Protein AF-X1DUJ8-F1 (afdb_monomer_lite)

Organism: NCBI:txid412755

Sequence (63 aa):
MTDIHDRMPVLLHGGDAHQWLAQGKLAAPPKLTKTAVSPRVNRIENDDPACLDPLPQTTFNFD

Structure (mmCIF, N/CA/C/O backbone):
data_AF-X1DUJ8-F1
#
_entry.id   AF-X1DUJ8-F1
#
loop_
_atom_site.group_PDB
_atom_site.id
_atom_site.type_symbol
_atom_site.label_atom_id
_atom_site.label_alt_id
_atom_site.label_comp_id
_atom_site.label_asym_id
_atom_site.label_entity_id
_atom_site.label_seq_id
_atom_site.pdbx_PDB_ins_code
_atom_site.Cartn_x
_atom_site.Cartn_y
_atom_site.Cartn_z
_atom_site.occupancy
_atom_site.B_iso_or_eq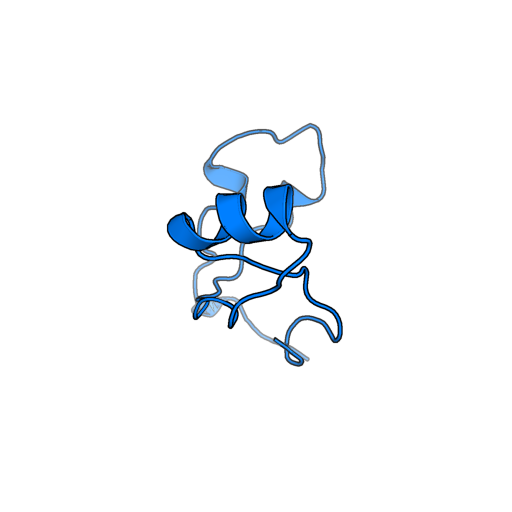uiv
_atom_site.auth_seq_id
_atom_site.auth_comp_id
_atom_site.auth_asym_id
_atom_site.auth_atom_id
_atom_site.pdbx_PDB_model_num
ATOM 1 N N . MET A 1 1 ? -1.950 -11.566 4.734 1.00 67.75 1 MET A N 1
ATOM 2 C CA . MET A 1 1 ? -0.704 -10.802 4.926 1.00 67.75 1 MET A CA 1
ATOM 3 C C . MET A 1 1 ? 0.287 -11.535 5.800 1.00 67.75 1 MET A C 1
ATOM 5 O O . MET A 1 1 ? 1.459 -11.309 5.579 1.00 67.75 1 MET A O 1
ATOM 9 N N . THR A 1 2 ? -0.122 -12.439 6.699 1.00 79.12 2 THR A N 1
ATOM 10 C CA . THR A 1 2 ? 0.801 -13.315 7.455 1.00 79.12 2 THR A CA 1
ATOM 11 C C . THR A 1 2 ? 1.749 -14.129 6.571 1.00 79.12 2 THR A C 1
ATOM 13 O O . THR A 1 2 ? 2.806 -14.541 7.018 1.00 79.12 2 THR A O 1
ATOM 16 N N . ASP A 1 3 ? 1.378 -14.328 5.309 1.00 87.19 3 ASP A N 1
ATOM 17 C CA . ASP A 1 3 ? 2.171 -14.941 4.248 1.00 87.19 3 ASP A CA 1
ATOM 18 C C . ASP A 1 3 ? 3.208 -13.998 3.596 1.00 87.19 3 ASP A C 1
ATOM 20 O O . ASP A 1 3 ? 3.917 -14.405 2.685 1.00 87.19 3 ASP A O 1
ATOM 24 N N . ILE A 1 4 ? 3.289 -12.737 4.033 1.00 89.06 4 ILE A N 1
ATOM 25 C CA . ILE A 1 4 ? 4.378 -11.789 3.731 1.00 89.06 4 ILE A CA 1
ATOM 26 C C . ILE A 1 4 ? 5.041 -11.325 5.030 1.00 89.06 4 ILE A C 1
ATOM 28 O O . ILE A 1 4 ? 6.262 -11.308 5.131 1.00 89.06 4 ILE A O 1
ATOM 32 N N . HIS A 1 5 ? 4.235 -10.888 5.999 1.00 92.50 5 HIS A N 1
ATOM 33 C CA . HIS A 1 5 ? 4.690 -10.305 7.253 1.00 92.50 5 HIS A CA 1
ATOM 34 C C . HIS A 1 5 ? 3.603 -10.447 8.336 1.00 92.50 5 HIS A C 1
ATOM 36 O O . HIS A 1 5 ? 2.403 -10.371 8.060 1.00 92.50 5 HIS A O 1
ATOM 42 N N . ASP A 1 6 ? 4.005 -10.643 9.587 1.00 93.81 6 ASP A N 1
ATOM 43 C CA . ASP A 1 6 ? 3.109 -10.849 10.735 1.00 93.81 6 ASP A CA 1
ATOM 44 C C . ASP A 1 6 ? 2.472 -9.544 11.259 1.00 93.81 6 ASP A C 1
ATOM 46 O O . ASP A 1 6 ? 1.437 -9.558 11.930 1.00 93.81 6 ASP A O 1
ATOM 50 N N . ARG A 1 7 ? 3.069 -8.399 10.920 1.00 92.50 7 ARG A N 1
ATOM 51 C CA . ARG A 1 7 ? 2.571 -7.043 11.211 1.00 92.50 7 ARG A CA 1
ATOM 52 C C . ARG A 1 7 ? 2.088 -6.318 9.957 1.00 92.50 7 ARG A C 1
ATOM 54 O O . ARG A 1 7 ? 2.683 -6.461 8.895 1.00 92.50 7 ARG A O 1
ATOM 61 N N . MET A 1 8 ? 1.071 -5.471 10.123 1.00 92.56 8 MET A N 1
ATOM 62 C CA . MET A 1 8 ? 0.541 -4.567 9.096 1.00 92.56 8 MET A CA 1
ATOM 63 C C . MET A 1 8 ? 0.271 -3.176 9.687 1.00 92.56 8 MET A C 1
ATOM 65 O O . MET A 1 8 ? -0.096 -3.087 10.864 1.00 92.56 8 MET A O 1
ATOM 69 N N . PRO A 1 9 ? 0.413 -2.096 8.898 1.00 93.44 9 PRO A N 1
ATOM 70 C CA . PRO A 1 9 ? -0.056 -0.780 9.308 1.00 93.44 9 PRO A CA 1
ATOM 71 C C . PRO A 1 9 ? -1.581 -0.762 9.461 1.00 93.44 9 PRO A C 1
ATOM 73 O O . PRO A 1 9 ? -2.304 -1.529 8.820 1.00 93.44 9 PRO A O 1
ATOM 76 N N . VAL A 1 10 ? -2.073 0.161 10.285 1.00 93.44 10 VAL A N 1
ATOM 77 C CA . VAL A 1 10 ? -3.501 0.479 10.342 1.00 93.44 10 VAL A CA 1
ATOM 78 C C . VAL A 1 10 ? -3.845 1.302 9.107 1.00 93.44 10 VAL A C 1
ATOM 80 O O . VAL A 1 10 ? -3.333 2.405 8.929 1.00 93.44 10 VAL A O 1
ATOM 83 N N . LEU A 1 11 ? -4.694 0.752 8.246 1.00 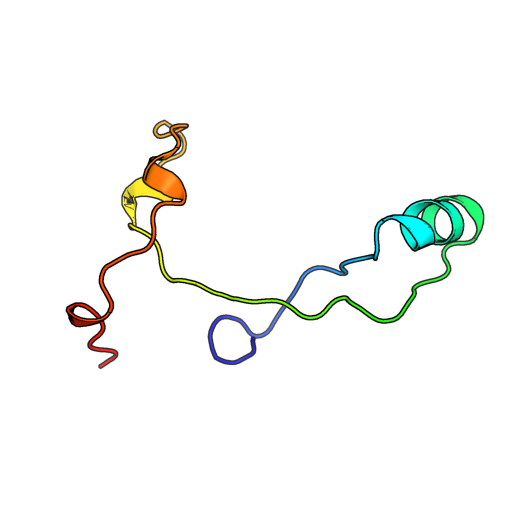94.06 11 LEU A N 1
ATOM 84 C CA . 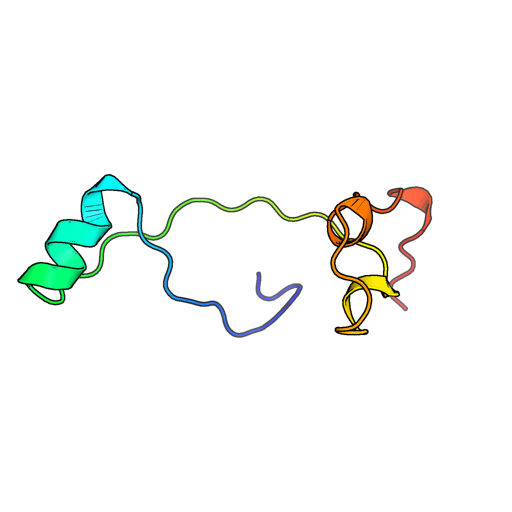LEU A 1 11 ? -5.144 1.408 7.024 1.00 94.06 11 LEU A CA 1
ATOM 85 C C . LEU A 1 11 ? -6.586 1.870 7.194 1.00 94.06 11 LEU A C 1
ATOM 87 O O . LEU A 1 11 ? -7.429 1.122 7.686 1.00 94.06 11 LEU A O 1
ATOM 91 N N . LEU A 1 12 ? -6.860 3.096 6.762 1.00 94.50 12 LEU A N 1
ATOM 92 C CA . LEU A 1 12 ? -8.184 3.708 6.802 1.00 94.50 12 LEU A CA 1
ATOM 93 C C . LEU A 1 12 ? -8.730 3.843 5.383 1.00 94.50 12 LEU A C 1
ATOM 95 O O . LEU A 1 12 ? -7.973 4.078 4.438 1.00 94.50 12 LEU A O 1
ATOM 99 N N . HIS A 1 13 ? -10.050 3.753 5.230 1.00 92.56 13 HIS A N 1
ATOM 100 C CA . HIS A 1 13 ? -10.687 4.261 4.021 1.00 92.56 13 HIS A CA 1
ATOM 101 C C . HIS A 1 13 ? -10.569 5.788 3.974 1.00 92.56 13 HIS A C 1
ATOM 103 O O . HIS A 1 13 ? -10.560 6.454 5.010 1.00 92.56 13 HIS A O 1
ATOM 109 N N . GLY A 1 14 ? -10.531 6.357 2.764 1.00 87.25 14 GLY A N 1
ATOM 110 C CA . GLY A 1 14 ? -10.384 7.806 2.585 1.00 87.25 14 GLY A CA 1
ATOM 111 C C . GLY A 1 14 ? -11.436 8.631 3.341 1.00 87.25 14 GLY A C 1
ATOM 112 O O . GLY A 1 14 ? -11.104 9.670 3.899 1.00 87.25 14 GLY A O 1
ATOM 113 N N . GLY A 1 15 ? -12.679 8.140 3.432 1.00 87.12 15 GLY A N 1
ATOM 114 C CA . GLY A 1 15 ? -13.758 8.802 4.181 1.00 87.12 15 GLY A CA 1
ATOM 115 C C . GLY A 1 15 ? -13.618 8.737 5.709 1.00 87.12 15 GLY A C 1
ATOM 116 O O . GLY A 1 15 ? -14.129 9.610 6.407 1.00 87.12 15 GLY A O 1
ATOM 117 N N . ASP A 1 16 ? -12.886 7.753 6.233 1.00 93.31 16 ASP A N 1
ATOM 118 C CA . ASP A 1 16 ? -12.754 7.516 7.676 1.00 93.31 16 ASP A CA 1
ATOM 119 C C . ASP A 1 16 ? -11.555 8.250 8.287 1.00 93.31 16 ASP A C 1
ATOM 121 O O . ASP A 1 16 ? -11.484 8.425 9.505 1.00 93.31 16 ASP A O 1
ATOM 125 N N . ALA A 1 17 ? -10.631 8.739 7.454 1.00 93.31 17 ALA A N 1
ATOM 126 C CA . ALA A 1 17 ? -9.459 9.489 7.902 1.00 93.31 17 ALA A CA 1
ATOM 127 C C . ALA A 1 17 ? -9.842 10.700 8.768 1.00 93.31 17 ALA A C 1
ATOM 129 O O . ALA A 1 17 ? -9.206 10.964 9.788 1.00 93.31 17 ALA A O 1
ATOM 130 N N . HIS A 1 18 ? -10.919 11.403 8.406 1.00 91.94 18 HIS A N 1
ATOM 131 C CA . HIS A 1 18 ? -11.403 12.543 9.182 1.00 91.94 18 HIS A CA 1
ATOM 132 C C . HIS A 1 18 ? -11.922 12.129 10.567 1.00 91.94 18 HIS A C 1
ATOM 134 O O . HIS A 1 18 ? -11.629 12.793 11.559 1.00 91.94 18 HIS A O 1
ATOM 140 N N . GLN A 1 19 ? -12.655 11.015 10.658 1.00 92.81 19 GLN A N 1
ATOM 141 C CA . GLN A 1 19 ? -13.160 10.507 11.939 1.00 92.81 19 GLN A CA 1
ATOM 142 C C . GLN A 1 19 ? -12.018 10.049 12.845 1.00 92.81 19 GLN A C 1
ATOM 144 O O . GLN A 1 19 ? -12.035 10.327 14.045 1.00 92.81 19 GLN A O 1
ATOM 149 N N . TRP A 1 20 ? -11.002 9.405 12.271 1.00 95.44 20 TRP A N 1
ATOM 150 C CA . TRP A 1 20 ? -9.801 9.042 13.009 1.00 95.44 20 TRP A CA 1
ATOM 151 C C . TRP A 1 20 ? -9.071 10.278 13.545 1.00 95.44 20 TRP A C 1
ATOM 153 O O . TRP A 1 20 ? -8.775 10.332 14.735 1.00 95.44 20 TRP A O 1
ATOM 163 N N . LEU A 1 21 ? -8.850 11.297 12.709 1.00 94.69 21 LEU A N 1
ATOM 164 C CA . LEU A 1 21 ? -8.189 12.538 13.126 1.00 94.69 21 LEU A CA 1
ATOM 165 C C . LEU A 1 21 ? -8.957 13.266 14.236 1.00 94.69 21 LEU A C 1
ATOM 167 O O . LEU A 1 21 ? -8.352 13.761 15.182 1.00 94.69 21 LEU A O 1
ATOM 171 N N . ALA A 1 22 ? -10.283 13.343 14.117 1.00 95.75 22 ALA A N 1
ATOM 172 C CA . ALA A 1 22 ? -11.111 14.120 15.032 1.00 95.75 22 ALA A CA 1
ATOM 173 C C . ALA A 1 22 ? -11.423 13.389 16.347 1.00 95.75 22 ALA A C 1
ATOM 175 O O . ALA A 1 22 ? -11.615 14.033 17.375 1.00 95.75 22 ALA A O 1
ATOM 176 N N . GLN A 1 23 ? -11.539 12.058 16.312 1.00 95.88 23 GLN A N 1
ATOM 177 C CA . GLN A 1 23 ? -12.119 11.276 17.413 1.00 95.88 23 GLN A CA 1
ATOM 178 C C . GLN A 1 23 ? -11.245 10.093 17.842 1.00 95.88 23 GLN A C 1
ATOM 180 O O . GLN A 1 23 ? -11.615 9.368 18.763 1.00 95.88 23 GLN A O 1
ATOM 185 N N . GLY A 1 24 ? -10.127 9.833 17.159 1.00 93.31 24 GLY A N 1
ATOM 186 C CA . GLY A 1 24 ? -9.305 8.639 17.377 1.00 93.31 24 GLY A CA 1
ATOM 187 C C . GLY A 1 24 ? -10.019 7.329 17.025 1.00 93.31 24 GLY A C 1
ATOM 188 O O . GLY A 1 24 ? -9.536 6.250 17.368 1.00 93.31 24 GLY A O 1
ATOM 189 N N . LYS A 1 25 ? -11.181 7.394 16.362 1.00 92.75 25 LYS A N 1
ATOM 190 C CA . LYS A 1 25 ? -11.997 6.221 16.057 1.00 92.75 25 LYS A CA 1
ATOM 191 C C . LYS A 1 25 ? -11.452 5.508 14.824 1.00 92.75 25 LYS A C 1
ATOM 193 O O . LYS A 1 25 ? -11.371 6.092 13.748 1.00 92.75 25 LYS A O 1
ATOM 198 N N . LEU A 1 26 ? -11.111 4.233 14.986 1.00 91.50 26 LEU A N 1
ATOM 199 C CA . LEU A 1 26 ? -10.701 3.369 13.884 1.00 91.50 26 LEU A CA 1
ATOM 200 C C . LEU A 1 26 ? -11.912 2.734 13.199 1.00 91.50 26 LEU A C 1
ATOM 202 O O . LEU A 1 26 ? -12.885 2.354 13.854 1.00 91.50 26 LEU A O 1
ATOM 206 N N . ALA A 1 27 ? -11.819 2.607 11.879 1.00 88.25 27 ALA A N 1
ATOM 207 C CA . ALA A 1 27 ? -12.778 1.896 11.046 1.00 88.25 27 ALA A CA 1
ATOM 208 C C . ALA A 1 27 ? -12.231 0.522 10.630 1.00 88.25 27 ALA A C 1
ATOM 210 O O . ALA A 1 27 ? -11.078 0.178 10.907 1.00 88.25 27 ALA A O 1
ATOM 211 N N . ALA A 1 28 ? -13.071 -0.274 9.965 1.00 90.31 28 ALA A N 1
ATOM 212 C CA . ALA A 1 28 ? -12.626 -1.528 9.375 1.00 90.31 28 ALA A CA 1
ATOM 213 C C . ALA A 1 28 ? -11.585 -1.251 8.269 1.00 90.31 28 ALA A C 1
ATOM 215 O O . ALA A 1 28 ? -11.774 -0.323 7.480 1.00 90.31 28 ALA A O 1
ATOM 216 N N . PRO A 1 29 ? -10.495 -2.034 8.192 1.00 90.62 29 PRO A N 1
ATOM 217 C CA . PRO A 1 29 ? -9.463 -1.814 7.191 1.00 90.62 29 PRO A CA 1
ATOM 218 C C . PRO A 1 29 ? -9.959 -2.179 5.779 1.00 90.62 29 PRO A C 1
ATOM 220 O O . PRO A 1 29 ? -10.743 -3.123 5.624 1.00 90.62 29 PRO A O 1
ATOM 223 N N . PRO A 1 30 ? -9.462 -1.495 4.731 1.00 91.81 30 PRO A N 1
ATOM 224 C CA . PRO A 1 30 ? -9.772 -1.834 3.348 1.00 91.81 30 PRO A CA 1
ATOM 225 C C . PRO A 1 30 ? -9.212 -3.207 2.950 1.00 91.81 30 PRO A C 1
ATOM 227 O O . PRO A 1 30 ? -8.204 -3.678 3.482 1.00 91.81 30 PRO A O 1
ATOM 230 N N . LYS A 1 31 ? -9.834 -3.837 1.944 1.00 92.06 31 LYS A N 1
ATOM 231 C CA . LYS A 1 31 ? -9.262 -5.019 1.280 1.00 92.06 31 LYS A CA 1
ATOM 232 C C . LYS A 1 31 ? -8.019 -4.613 0.490 1.00 92.06 31 LYS A C 1
ATOM 234 O O . LYS A 1 31 ? -8.041 -3.606 -0.211 1.00 92.06 31 LYS A O 1
ATOM 239 N N . LEU A 1 32 ? -6.970 -5.428 0.567 1.00 91.56 32 LEU A N 1
ATOM 240 C CA . LEU A 1 32 ? -5.702 -5.186 -0.117 1.00 91.56 32 LEU A CA 1
ATOM 241 C C . LEU A 1 32 ? -5.421 -6.266 -1.153 1.00 91.56 32 LEU A C 1
ATOM 243 O O . LEU A 1 32 ? -5.693 -7.446 -0.929 1.00 91.56 32 LEU A O 1
ATOM 247 N N . THR A 1 33 ? -4.805 -5.851 -2.252 1.00 92.44 33 THR A N 1
ATOM 248 C CA . THR A 1 33 ? -4.110 -6.730 -3.190 1.00 92.44 33 THR A CA 1
ATOM 249 C C . THR A 1 33 ? -2.609 -6.614 -2.970 1.00 92.44 33 THR A C 1
ATOM 251 O O . THR A 1 33 ? -2.123 -5.631 -2.413 1.00 92.44 33 THR A O 1
ATOM 254 N N . LYS A 1 34 ? -1.868 -7.626 -3.409 1.00 90.25 34 LYS A N 1
ATOM 255 C CA . LYS A 1 34 ? -0.414 -7.670 -3.291 1.00 90.25 34 LYS A CA 1
ATOM 256 C C . LYS A 1 34 ? 0.196 -8.213 -4.571 1.00 90.25 34 LYS A C 1
ATOM 258 O O . LYS A 1 34 ? -0.349 -9.144 -5.161 1.00 90.25 34 LYS A O 1
ATOM 263 N N . THR A 1 35 ? 1.344 -7.663 -4.932 1.00 91.69 35 THR A N 1
ATOM 264 C CA . THR A 1 35 ? 2.136 -8.103 -6.076 1.00 91.69 35 THR A CA 1
ATOM 265 C C . THR A 1 35 ? 3.600 -7.996 -5.690 1.00 91.69 35 THR A C 1
ATOM 267 O O . THR A 1 35 ? 3.991 -7.033 -5.035 1.00 91.69 35 THR A O 1
ATOM 270 N N . ALA A 1 36 ? 4.398 -8.999 -6.035 1.00 92.88 36 ALA A N 1
ATOM 271 C CA . ALA A 1 36 ? 5.827 -8.947 -5.776 1.00 92.88 36 ALA A CA 1
ATOM 272 C C . ALA A 1 36 ? 6.528 -8.026 -6.785 1.00 92.88 36 ALA A C 1
ATOM 274 O O . ALA A 1 36 ? 6.107 -7.924 -7.936 1.00 92.88 36 ALA A O 1
ATOM 275 N N . VAL A 1 37 ? 7.590 -7.365 -6.328 1.00 94.50 37 VAL A N 1
ATOM 276 C CA . VAL A 1 37 ? 8.345 -6.332 -7.054 1.00 94.50 37 VAL A CA 1
ATOM 277 C C . VAL A 1 37 ? 9.845 -6.620 -6.974 1.00 94.50 37 VAL A C 1
ATOM 279 O O . VAL A 1 37 ? 10.287 -7.458 -6.184 1.00 94.50 37 VAL A O 1
ATOM 282 N N . SER A 1 38 ? 10.637 -5.946 -7.806 1.00 95.00 38 SER A N 1
ATOM 283 C CA . SER A 1 38 ? 12.090 -6.137 -7.865 1.00 95.00 38 SER A CA 1
ATOM 284 C C . SER A 1 38 ? 12.793 -5.737 -6.553 1.00 95.00 38 SER A C 1
ATOM 286 O O . SER A 1 38 ? 12.470 -4.686 -5.997 1.00 95.00 38 SER A O 1
ATOM 288 N N . PRO A 1 39 ? 13.852 -6.456 -6.112 1.00 94.75 39 PRO A N 1
ATOM 289 C CA . PRO A 1 39 ? 14.721 -6.027 -5.006 1.00 94.75 39 PRO A CA 1
ATOM 290 C C . PRO A 1 39 ? 15.400 -4.664 -5.214 1.00 94.75 39 PRO A C 1
ATOM 292 O O . PRO A 1 39 ? 16.023 -4.145 -4.290 1.00 94.75 39 PRO A O 1
ATOM 295 N N . ARG A 1 40 ? 15.290 -4.072 -6.412 1.00 95.12 40 ARG A N 1
ATOM 296 C CA . ARG A 1 40 ? 15.694 -2.691 -6.714 1.00 95.12 40 ARG A CA 1
ATOM 297 C C . ARG A 1 40 ? 15.189 -1.690 -5.668 1.00 95.12 40 ARG A C 1
ATOM 299 O O . ARG A 1 40 ? 15.961 -0.813 -5.282 1.00 95.12 40 ARG A O 1
ATOM 306 N N . VAL A 1 41 ? 13.956 -1.873 -5.183 1.00 97.12 41 VAL A N 1
ATOM 307 C CA . VAL A 1 41 ? 13.309 -1.017 -4.170 1.00 97.12 41 VAL A CA 1
ATOM 308 C C . VAL A 1 41 ? 14.065 -0.978 -2.833 1.00 97.12 41 VAL A C 1
ATOM 310 O O . VAL A 1 41 ? 13.887 -0.058 -2.043 1.00 97.12 41 VAL A O 1
ATOM 313 N N . ASN A 1 42 ? 14.961 -1.938 -2.576 1.00 97.19 42 ASN A N 1
ATOM 314 C CA . ASN A 1 42 ? 15.739 -2.000 -1.335 1.00 97.19 42 ASN A CA 1
ATOM 315 C C . ASN A 1 42 ? 16.860 -0.947 -1.261 1.00 97.19 42 ASN A C 1
ATOM 317 O O . ASN A 1 42 ? 17.508 -0.815 -0.222 1.00 97.19 42 ASN A O 1
ATOM 321 N N . ARG A 1 43 ? 17.152 -0.243 -2.361 1.00 98.12 43 ARG A N 1
ATOM 322 C CA . ARG A 1 43 ? 18.156 0.827 -2.426 1.00 98.12 43 ARG A CA 1
ATOM 323 C C . ARG A 1 43 ? 17.435 2.161 -2.555 1.00 98.12 43 ARG A C 1
ATOM 325 O O . ARG A 1 43 ? 16.740 2.376 -3.543 1.00 98.12 43 ARG A O 1
ATOM 332 N N . ILE A 1 44 ? 17.616 3.044 -1.576 1.00 97.19 44 ILE A N 1
ATOM 333 C CA . ILE A 1 44 ? 16.905 4.330 -1.496 1.00 97.19 44 ILE A CA 1
ATOM 334 C C . ILE A 1 44 ? 17.237 5.273 -2.656 1.00 97.19 44 ILE A C 1
ATOM 336 O O . ILE A 1 44 ? 16.478 6.189 -2.940 1.00 97.19 44 ILE A O 1
ATOM 340 N N . GLU A 1 45 ? 18.365 5.050 -3.330 1.00 98.06 45 GLU A N 1
ATOM 341 C CA . GLU A 1 45 ? 18.794 5.829 -4.490 1.00 98.06 45 GLU A CA 1
ATOM 342 C C . GLU A 1 45 ? 17.943 5.534 -5.736 1.00 98.06 45 GLU A C 1
ATOM 344 O O . GLU A 1 45 ? 17.956 6.312 -6.689 1.00 98.06 45 GLU A O 1
ATOM 349 N N . ASN A 1 46 ? 17.206 4.418 -5.740 1.00 97.75 46 ASN A N 1
ATOM 350 C CA . ASN A 1 46 ? 16.263 4.070 -6.796 1.00 97.75 46 ASN A CA 1
ATOM 351 C C . ASN A 1 46 ? 14.870 4.613 -6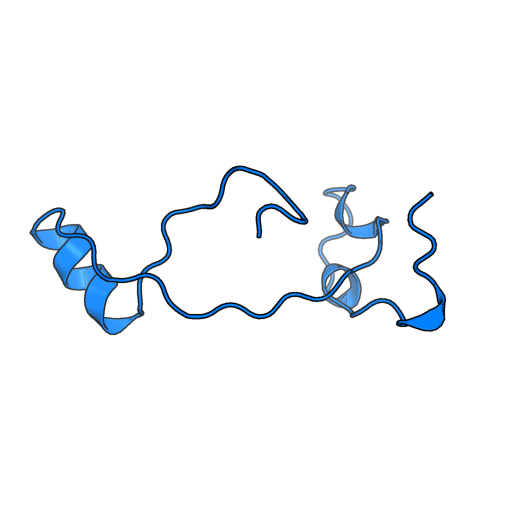.440 1.00 97.75 46 ASN A C 1
ATOM 353 O O . ASN A 1 46 ? 14.028 3.889 -5.910 1.00 97.75 46 ASN A O 1
ATOM 357 N N . ASP A 1 47 ? 14.633 5.888 -6.740 1.00 97.00 47 ASP A N 1
ATOM 358 C CA . ASP A 1 47 ? 13.318 6.529 -6.627 1.00 97.00 47 ASP A CA 1
ATOM 359 C C . ASP A 1 47 ? 12.720 6.735 -8.022 1.00 97.00 47 ASP A C 1
ATOM 361 O O . ASP A 1 47 ? 12.713 7.829 -8.590 1.00 97.00 47 ASP A O 1
ATOM 365 N N . ASP A 1 48 ? 12.317 5.625 -8.636 1.00 96.69 48 A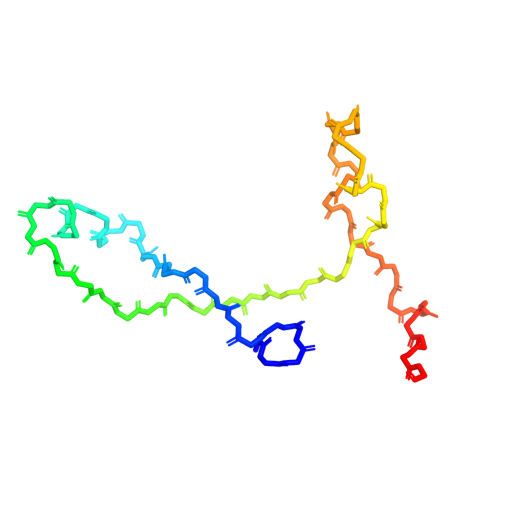SP A N 1
ATOM 366 C CA . ASP A 1 48 ? 11.756 5.601 -9.979 1.00 96.69 48 ASP A CA 1
ATOM 367 C C . ASP A 1 48 ? 10.564 4.628 -10.065 1.00 96.69 48 ASP A C 1
ATOM 369 O O . ASP A 1 48 ? 10.447 3.717 -9.237 1.00 96.69 48 ASP A O 1
ATOM 373 N N . PRO A 1 49 ? 9.658 4.790 -11.052 1.00 97.00 49 PRO A N 1
ATOM 374 C CA . PRO A 1 49 ? 8.454 3.964 -11.152 1.00 97.00 49 PRO A CA 1
ATOM 375 C C . PRO A 1 49 ? 8.715 2.454 -11.220 1.00 97.00 49 PRO A C 1
ATOM 377 O O . PRO A 1 49 ? 7.876 1.683 -10.750 1.00 97.00 49 PRO A O 1
ATOM 380 N N . ALA A 1 50 ? 9.878 2.017 -11.722 1.00 95.50 50 ALA A N 1
ATOM 381 C CA . ALA A 1 50 ? 10.191 0.596 -11.848 1.00 95.50 50 ALA A CA 1
ATOM 382 C C . ALA A 1 50 ? 10.365 -0.105 -10.489 1.00 95.50 50 ALA A C 1
ATOM 384 O O . ALA A 1 50 ? 10.362 -1.335 -10.419 1.00 95.50 50 ALA A O 1
ATOM 385 N N . CYS A 1 51 ? 10.468 0.644 -9.385 1.00 96.81 51 CYS A N 1
ATOM 386 C CA . CYS A 1 51 ? 10.434 0.088 -8.032 1.00 96.81 51 CYS A CA 1
ATOM 387 C C . CYS A 1 51 ? 9.087 -0.556 -7.666 1.00 96.81 51 CYS A C 1
ATOM 389 O O . CYS A 1 51 ? 9.047 -1.399 -6.768 1.00 96.81 51 CYS A O 1
ATOM 391 N N . LEU A 1 52 ? 7.998 -0.185 -8.348 1.00 95.88 52 LEU A N 1
ATOM 392 C CA . LEU A 1 52 ? 6.656 -0.729 -8.117 1.00 95.88 52 LEU A CA 1
ATOM 393 C C . LEU A 1 52 ? 6.184 -1.665 -9.239 1.00 95.88 52 LEU A C 1
ATOM 395 O O . LEU A 1 52 ? 5.086 -2.220 -9.140 1.00 95.88 52 LEU A O 1
ATOM 399 N N . ASP A 1 53 ? 6.996 -1.860 -10.282 1.00 95.31 53 ASP A N 1
ATOM 400 C CA . ASP A 1 53 ? 6.645 -2.737 -11.395 1.00 95.31 53 ASP A CA 1
ATOM 401 C C . ASP A 1 53 ? 6.516 -4.197 -10.925 1.00 95.31 53 ASP A C 1
ATOM 403 O O . ASP A 1 53 ? 7.365 -4.703 -10.176 1.00 95.31 53 ASP A O 1
ATOM 407 N N . PRO A 1 54 ? 5.462 -4.908 -11.362 1.00 94.50 54 PRO A N 1
ATOM 408 C CA . PRO A 1 54 ? 5.225 -6.276 -10.941 1.00 94.50 54 PRO A CA 1
ATOM 409 C C . PRO A 1 54 ? 6.284 -7.216 -11.521 1.00 94.50 54 PRO A C 1
ATOM 411 O O . PRO A 1 54 ? 6.554 -7.220 -12.724 1.00 94.50 54 PRO A O 1
ATOM 414 N N . LEU A 1 55 ? 6.841 -8.082 -10.677 1.00 90.06 55 LEU A N 1
ATOM 415 C CA . LEU A 1 55 ? 7.692 -9.169 -11.142 1.00 90.06 55 LEU A CA 1
ATOM 416 C C . LEU A 1 55 ? 6.853 -10.237 -11.869 1.00 90.06 55 LEU A C 1
ATOM 418 O O . LEU A 1 55 ? 5.782 -10.615 -11.378 1.00 90.06 55 LEU A O 1
ATOM 422 N N . PRO A 1 56 ? 7.340 -10.781 -13.002 1.00 81.44 56 PRO A N 1
ATOM 423 C CA . PRO A 1 56 ? 6.686 -11.892 -13.684 1.00 81.44 56 PRO A CA 1
ATOM 424 C C . PRO A 1 56 ? 6.493 -13.094 -12.749 1.00 81.44 56 PRO A C 1
ATOM 426 O O . PRO A 1 56 ? 7.424 -13.523 -12.062 1.00 81.44 56 PRO A O 1
ATOM 429 N N . GLN A 1 57 ? 5.289 -13.676 -12.763 1.00 63.72 57 GLN A N 1
ATOM 430 C CA . GLN A 1 57 ? 4.886 -14.792 -11.892 1.00 63.72 57 GLN A CA 1
ATOM 431 C C . GLN A 1 57 ? 5.730 -16.067 -12.056 1.00 63.72 57 GLN A C 1
ATOM 433 O O . GLN A 1 57 ? 5.747 -16.909 -11.166 1.00 63.72 57 GLN A O 1
ATOM 438 N N . THR A 1 58 ? 6.475 -16.197 -13.153 1.00 57.62 58 THR A N 1
ATOM 439 C CA . THR A 1 58 ? 7.375 -17.325 -13.449 1.00 57.62 58 THR A CA 1
ATOM 440 C C . THR A 1 58 ? 8.658 -17.351 -12.614 1.00 57.62 58 THR A C 1
ATOM 442 O O . THR A 1 58 ? 9.462 -18.261 -12.783 1.00 57.62 58 THR A O 1
ATOM 445 N N . THR A 1 59 ? 8.875 -16.369 -11.737 1.00 54.97 59 THR A N 1
ATOM 446 C CA . THR A 1 59 ? 10.157 -16.173 -11.033 1.00 54.97 59 THR A CA 1
ATOM 447 C C . THR A 1 59 ? 10.105 -16.540 -9.545 1.00 54.97 59 THR A C 1
ATOM 449 O O . THR A 1 59 ? 11.092 -16.363 -8.837 1.00 54.97 59 THR A O 1
ATOM 452 N N . PHE A 1 60 ? 8.970 -17.043 -9.046 1.00 52.72 60 PHE A N 1
ATOM 453 C CA . PHE A 1 60 ? 8.776 -17.324 -7.621 1.00 52.72 60 PH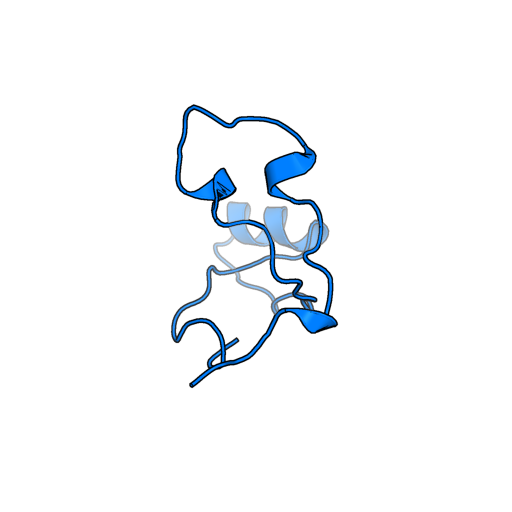E A CA 1
ATOM 454 C C . PHE A 1 60 ? 8.993 -18.806 -7.290 1.00 52.72 60 PHE A C 1
ATOM 456 O O . PHE A 1 60 ? 8.033 -19.570 -7.232 1.00 52.72 60 PHE A O 1
ATOM 463 N N . ASN A 1 61 ? 10.243 -19.197 -7.030 1.00 45.78 61 ASN A N 1
ATOM 464 C CA . ASN A 1 61 ? 10.526 -20.336 -6.153 1.00 45.78 61 ASN A CA 1
ATOM 465 C C . ASN A 1 61 ? 10.735 -19.781 -4.742 1.00 45.78 61 ASN A C 1
ATOM 467 O O . ASN A 1 61 ? 11.687 -19.040 -4.501 1.00 45.78 61 ASN A O 1
ATOM 471 N N . PHE A 1 62 ? 9.819 -20.103 -3.834 1.00 46.88 62 PHE A N 1
ATOM 472 C CA . PHE A 1 62 ? 10.063 -19.976 -2.404 1.00 46.88 62 PHE A CA 1
ATOM 473 C C . PHE A 1 62 ? 10.527 -21.357 -1.941 1.00 46.88 62 PHE A C 1
ATOM 475 O O . PHE A 1 62 ? 9.693 -22.251 -1.804 1.00 46.88 62 PHE A O 1
ATOM 482 N N . ASP A 1 63 ? 11.844 -21.538 -1.823 1.00 42.72 63 ASP A N 1
ATOM 483 C CA . ASP A 1 63 ? 12.417 -22.656 -1.062 1.00 42.72 63 ASP A CA 1
ATOM 484 C C . ASP A 1 63 ? 12.141 -22.464 0.440 1.00 42.72 63 ASP A C 1
ATOM 486 O O . ASP A 1 63 ? 12.200 -21.298 0.909 1.00 42.72 63 ASP A O 1
#

pLDDT: mean 88.08, std 13.76, range [42.72, 98.12]

Secondary structure (DSSP, 8-state):
-TTT-S-------TTTHHHHHHH----PPPP-----B-GGGGSTT--SGGGSPBPPGGG----

Radius of gyration: 16.15 Å; chains: 1; bounding box: 33×37×31 Å

Foldseek 3Di:
DVVVPPDDDQAADPVCVVVCVVPVDGDDHDDDDDADADCCLVDPVPPDPNRVDGDPPVPDDDD

InterPro domains:
  IPR036590 SOS response associated peptidase-like [G3DSA:3.90.1680.10] (1-61)
  IPR036590 SOS response associated peptidase-like [SSF143081] (2-55)